Protein AF-A0AAU4AN64-F1 (afdb_monomer_lite)

Sequence (98 aa):
MFDSFPPPARSRHEEVPTDWPFLLARADPPVDGDLCSTRRRDVVVATRDGGWEEAVVWAWTWNDNGRPVRWRCQVELGGHISWYAHDSRLIRPQDAGR

Secondary structure (DSSP, 8-state):
-----PPPP-S--PPPPTTSSB-PPB-PPPPTT-EEE---EEEEEEBTTS-EEEEEEEEEEE-TTSS-SS-EEEEEETTEEEEEE--TTTEEEPP---

Structure (mmCIF, N/CA/C/O backbone):
data_AF-A0AAU4AN64-F1
#
_entry.id   AF-A0AAU4AN64-F1
#
loop_
_atom_site.group_PDB
_atom_site.id
_atom_site.type_symbol
_atom_site.label_atom_id
_atom_site.label_alt_id
_atom_site.label_comp_id
_atom_site.label_asym_id
_atom_site.label_entity_id
_atom_site.label_seq_id
_atom_site.pdbx_PDB_ins_code
_atom_site.Cartn_x
_atom_site.Cartn_y
_atom_site.Cartn_z
_atom_site.occupancy
_atom_site.B_iso_or_equiv
_atom_site.auth_seq_id
_atom_site.auth_comp_id
_atom_site.auth_asym_id
_atom_site.auth_atom_id
_atom_site.pdbx_PDB_model_num
ATOM 1 N N . MET A 1 1 ? -2.548 0.869 -21.961 1.00 47.78 1 MET A N 1
ATOM 2 C CA . MET A 1 1 ? -1.075 0.852 -21.929 1.00 47.78 1 MET A CA 1
ATOM 3 C C . MET A 1 1 ? -0.693 0.802 -20.462 1.00 47.78 1 MET A C 1
ATOM 5 O O . MET A 1 1 ? -1.173 1.650 -19.720 1.00 47.78 1 MET A O 1
ATOM 9 N N . PHE A 1 2 ? -0.031 -0.267 -20.017 1.00 50.56 2 PHE A N 1
ATOM 10 C CA . PHE A 1 2 ? 0.473 -0.357 -18.647 1.00 50.56 2 PHE A CA 1
ATOM 11 C C . PHE A 1 2 ? 1.793 0.404 -18.633 1.00 50.56 2 PHE A C 1
ATOM 13 O O . PHE A 1 2 ? 2.732 -0.000 -19.311 1.00 50.56 2 PHE A O 1
ATOM 20 N N . ASP A 1 3 ? 1.802 1.557 -17.973 1.00 47.12 3 ASP A N 1
ATOM 21 C CA . ASP A 1 3 ? 2.998 2.375 -17.839 1.00 47.12 3 ASP A CA 1
ATOM 22 C C . ASP A 1 3 ? 4.017 1.633 -16.973 1.00 47.12 3 ASP A C 1
ATOM 24 O O . ASP A 1 3 ?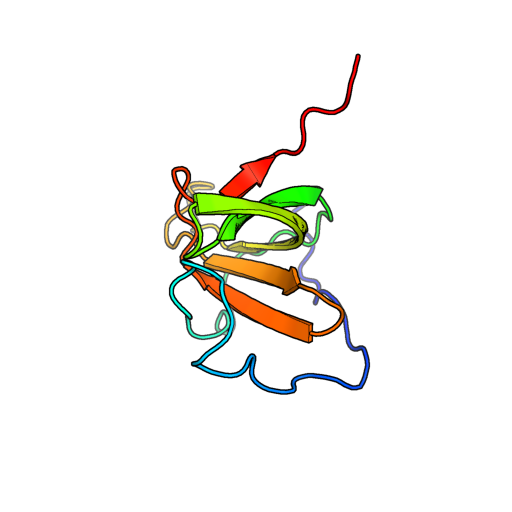 3.783 1.379 -15.793 1.00 47.12 3 ASP A O 1
ATOM 28 N N . SER A 1 4 ? 5.157 1.295 -17.564 1.00 55.75 4 SER A N 1
ATOM 29 C CA . SER A 1 4 ? 6.353 0.835 -16.868 1.00 55.75 4 SER A CA 1
ATOM 30 C C . SER A 1 4 ? 7.032 2.049 -16.231 1.00 55.75 4 SER A C 1
ATOM 32 O O . SER A 1 4 ? 7.946 2.622 -16.818 1.00 55.75 4 SER A O 1
ATOM 34 N N . PHE A 1 5 ? 6.549 2.499 -15.065 1.00 48.38 5 PHE A N 1
ATOM 35 C CA . PHE A 1 5 ? 7.128 3.662 -14.381 1.00 48.38 5 PHE A CA 1
ATOM 36 C C . PHE A 1 5 ? 7.213 3.542 -12.851 1.00 48.38 5 PHE A C 1
ATOM 38 O O . PHE A 1 5 ? 6.387 2.876 -12.226 1.00 48.38 5 PHE A O 1
ATOM 45 N N . PRO A 1 6 ? 8.201 4.228 -12.239 1.00 55.94 6 PRO A N 1
ATOM 46 C CA . PRO A 1 6 ? 8.4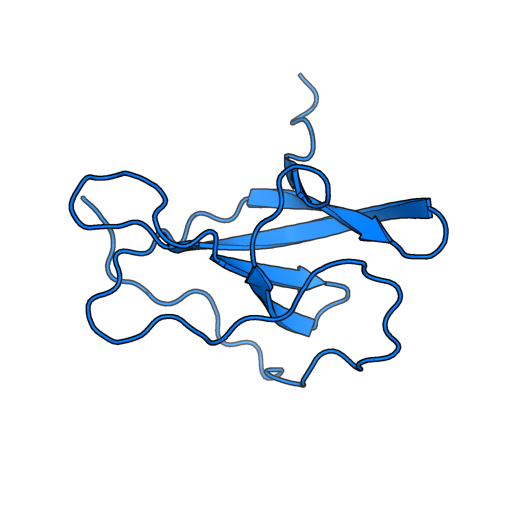57 4.222 -10.810 1.00 55.94 6 PRO A CA 1
ATOM 47 C C . PRO A 1 6 ? 7.674 5.349 -10.109 1.00 55.94 6 PRO A C 1
ATOM 49 O O . PRO A 1 6 ? 7.826 6.520 -10.466 1.00 55.94 6 PRO A O 1
ATOM 52 N N . PRO A 1 7 ? 6.853 5.055 -9.092 1.00 43.97 7 PRO A N 1
ATOM 53 C CA . PRO A 1 7 ? 6.376 6.068 -8.162 1.00 43.97 7 PRO A CA 1
ATOM 54 C C . PRO A 1 7 ? 7.417 6.341 -7.055 1.00 43.97 7 PRO A C 1
ATOM 56 O O . PRO A 1 7 ? 8.274 5.508 -6.770 1.00 43.97 7 PRO A O 1
ATOM 59 N N . PRO A 1 8 ? 7.322 7.507 -6.406 1.00 48.06 8 PRO A N 1
ATOM 60 C CA . PRO A 1 8 ? 8.285 8.618 -6.403 1.00 48.06 8 PRO A CA 1
ATOM 61 C C . PRO A 1 8 ? 9.650 8.369 -5.719 1.00 48.06 8 PRO A C 1
ATOM 63 O O . PRO A 1 8 ? 9.795 7.473 -4.897 1.00 48.06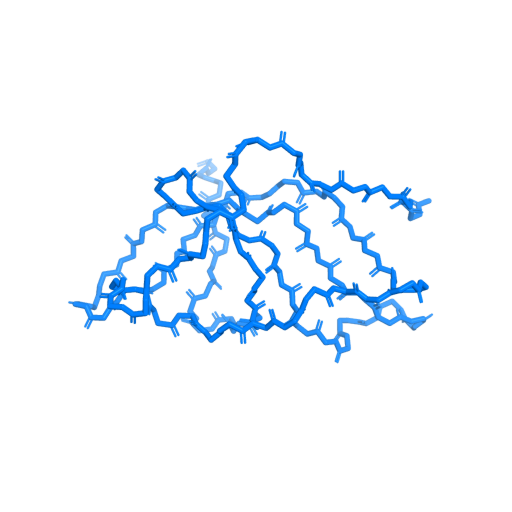 8 PRO A O 1
ATOM 66 N N . ALA A 1 9 ? 10.616 9.277 -5.955 1.00 51.78 9 ALA A N 1
ATOM 67 C CA . ALA A 1 9 ? 11.748 9.550 -5.054 1.00 51.78 9 ALA A CA 1
ATOM 68 C C . ALA A 1 9 ? 11.493 10.847 -4.257 1.00 51.78 9 ALA A C 1
ATOM 70 O O . ALA A 1 9 ? 11.213 11.891 -4.848 1.00 51.78 9 ALA A O 1
ATOM 71 N N . ARG A 1 10 ? 11.593 10.794 -2.919 1.00 48.09 10 ARG A N 1
ATOM 72 C CA . ARG A 1 10 ? 11.371 11.942 -2.009 1.00 48.09 10 ARG A CA 1
ATOM 73 C C . ARG A 1 10 ? 12.291 11.908 -0.776 1.00 48.09 10 ARG A C 1
ATOM 75 O O . ARG A 1 10 ? 11.785 11.888 0.332 1.00 48.09 10 ARG A O 1
ATOM 82 N N . SER A 1 11 ? 13.616 11.790 -0.944 1.00 41.41 11 SER A N 1
ATOM 83 C CA . SER A 1 11 ? 14.660 11.770 0.124 1.00 41.41 11 SER A CA 1
ATOM 84 C C . SER A 1 11 ? 14.413 10.927 1.401 1.00 41.41 11 SER A C 1
ATOM 86 O O . SER A 1 11 ? 15.223 10.970 2.317 1.00 41.41 11 SER A O 1
ATOM 88 N N . ARG A 1 12 ? 13.348 10.127 1.476 1.00 53.72 12 ARG A N 1
ATOM 89 C CA . ARG A 1 12 ? 12.967 9.283 2.606 1.00 53.72 12 ARG A CA 1
ATOM 90 C C . ARG A 1 12 ? 12.426 7.963 2.079 1.00 53.72 12 ARG A C 1
ATOM 92 O O . ARG A 1 12 ? 11.227 7.772 1.910 1.00 53.72 12 ARG A O 1
ATOM 99 N N . HIS A 1 13 ? 13.361 7.046 1.871 1.00 53.50 13 HIS A N 1
ATOM 100 C CA . HIS A 1 13 ? 13.125 5.613 2.049 1.00 53.50 13 HIS A CA 1
ATOM 101 C C . HIS A 1 13 ? 13.409 5.219 3.506 1.00 53.50 13 HIS A C 1
ATOM 103 O O . HIS A 1 13 ? 13.873 4.113 3.767 1.00 53.50 13 HIS A O 1
ATOM 109 N N . GLU A 1 14 ? 13.229 6.146 4.456 1.00 58.66 14 GLU A N 1
ATOM 110 C CA . GLU A 1 14 ? 13.357 5.806 5.867 1.00 58.66 14 GLU A CA 1
ATOM 111 C C . GLU A 1 14 ? 12.341 4.711 6.164 1.00 58.66 14 GLU A C 1
ATOM 113 O O . GLU A 1 14 ? 11.155 4.848 5.845 1.00 58.66 14 GLU A O 1
ATOM 118 N N . GLU A 1 15 ? 12.828 3.607 6.722 1.00 58.69 15 GLU A N 1
ATOM 119 C CA . GLU A 1 15 ? 11.949 2.554 7.181 1.00 58.69 15 GLU A CA 1
ATOM 120 C C . GLU A 1 15 ? 10.925 3.156 8.129 1.00 58.69 15 GLU A C 1
ATOM 122 O O . GLU A 1 15 ? 11.260 3.895 9.055 1.00 58.69 15 GLU A O 1
ATOM 127 N N . VAL A 1 16 ? 9.665 2.826 7.885 1.00 66.19 16 VAL A N 1
ATOM 128 C CA . VAL A 1 16 ? 8.622 3.076 8.860 1.00 66.19 16 VAL A CA 1
ATOM 129 C C . VAL A 1 16 ? 9.014 2.367 10.161 1.00 66.19 16 VAL A C 1
ATOM 131 O O . VAL A 1 16 ? 9.233 1.149 10.121 1.00 66.19 16 VAL A O 1
ATOM 134 N N . PRO A 1 17 ? 9.109 3.091 11.292 1.00 69.69 17 PRO A N 1
ATOM 135 C CA . PRO A 1 17 ? 9.414 2.488 12.580 1.00 69.69 17 PRO A CA 1
ATOM 136 C C . PRO A 1 17 ? 8.451 1.337 12.895 1.00 69.69 17 PRO A C 1
ATOM 138 O O . PRO A 1 17 ? 7.250 1.420 12.642 1.00 69.69 17 PRO A O 1
ATOM 141 N N . THR A 1 18 ? 8.953 0.229 13.440 1.00 70.69 18 THR A N 1
ATOM 142 C CA . THR A 1 18 ? 8.132 -0.964 13.740 1.00 70.69 18 THR A CA 1
ATOM 143 C C . THR A 1 18 ? 7.055 -0.715 14.804 1.00 70.69 18 THR A C 1
ATOM 145 O O . THR A 1 18 ? 6.072 -1.459 14.913 1.00 70.69 18 THR A O 1
ATOM 148 N N . ASP A 1 19 ? 7.246 0.327 15.605 1.00 78.06 19 ASP A N 1
ATOM 149 C CA . ASP A 1 19 ? 6.339 0.807 16.641 1.00 78.06 19 ASP A CA 1
ATOM 150 C C . ASP A 1 19 ? 5.279 1.784 16.116 1.00 78.06 19 ASP A C 1
ATOM 152 O O . ASP A 1 19 ? 4.393 2.161 16.884 1.00 78.06 19 ASP A O 1
ATOM 156 N N . TRP A 1 20 ? 5.292 2.134 14.822 1.00 83.00 20 TRP A N 1
ATOM 157 C CA . TRP A 1 20 ? 4.229 2.955 14.253 1.00 83.00 20 TRP A CA 1
ATOM 158 C C . TRP A 1 20 ? 2.847 2.337 14.456 1.00 83.00 20 TRP A C 1
ATOM 160 O O . TRP A 1 20 ? 2.684 1.110 14.446 1.00 83.00 20 TRP A O 1
ATOM 170 N N . PRO A 1 21 ? 1.821 3.186 14.619 1.00 85.06 21 PRO A N 1
ATOM 171 C CA . PRO A 1 21 ? 0.509 2.742 15.044 1.00 85.06 21 PRO A CA 1
ATOM 172 C C . PRO A 1 21 ? -0.262 2.031 13.932 1.00 85.06 21 PRO A C 1
ATOM 174 O O . PRO A 1 21 ? -1.420 1.734 14.138 1.00 85.06 21 PRO A O 1
ATOM 177 N N . PHE A 1 22 ? 0.299 1.732 12.762 1.00 86.94 22 PHE A N 1
ATOM 178 C CA . PHE A 1 22 ? -0.458 1.127 11.662 1.00 86.94 22 PHE A CA 1
ATOM 179 C C . PHE A 1 22 ? -0.519 -0.402 11.756 1.00 86.94 22 PHE A C 1
ATOM 181 O O . PHE A 1 22 ? 0.417 -1.062 12.213 1.00 86.94 22 PHE A O 1
ATOM 188 N N . LEU A 1 23 ? -1.628 -0.980 11.286 1.00 89.12 23 LEU A N 1
ATOM 189 C CA . LEU A 1 23 ? -1.844 -2.434 11.251 1.00 89.12 23 LEU A CA 1
ATOM 190 C C . LEU A 1 23 ? -1.322 -3.110 9.969 1.00 89.12 23 LEU A C 1
ATOM 192 O O . LEU A 1 23 ? -1.464 -4.320 9.809 1.00 89.12 23 LEU A O 1
ATOM 196 N N . LEU A 1 24 ? -0.727 -2.351 9.046 1.00 85.69 24 LEU A N 1
A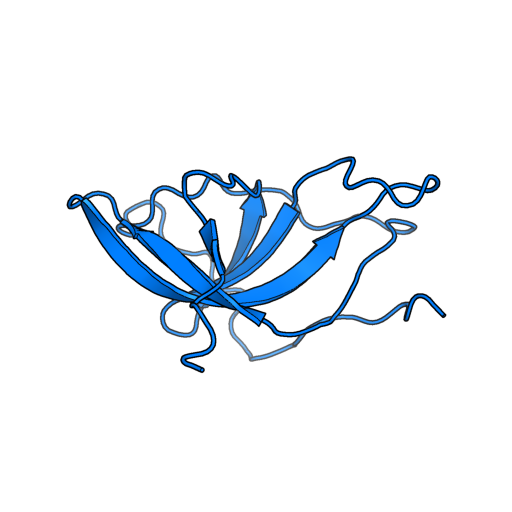TOM 197 C CA . LEU A 1 24 ? -0.272 -2.862 7.753 1.00 85.69 24 LEU A CA 1
ATOM 198 C C . LEU A 1 24 ? 0.952 -3.778 7.886 1.00 85.69 24 LEU A C 1
ATOM 200 O O . LEU A 1 24 ? 1.949 -3.428 8.518 1.00 85.69 24 LEU A O 1
ATOM 204 N N . ALA A 1 25 ? 0.910 -4.928 7.211 1.00 84.88 25 ALA A N 1
ATOM 205 C CA . ALA A 1 25 ? 2.055 -5.825 7.109 1.00 84.88 25 ALA A CA 1
ATOM 206 C C . ALA A 1 25 ? 3.034 -5.324 6.037 1.00 84.88 25 ALA A C 1
ATOM 208 O O . ALA A 1 25 ? 2.636 -5.100 4.890 1.00 84.88 25 ALA A O 1
ATOM 209 N N . ARG A 1 26 ? 4.315 -5.159 6.392 1.00 82.88 26 ARG A N 1
ATOM 210 C CA . ARG A 1 26 ? 5.368 -4.787 5.431 1.00 82.88 26 ARG A CA 1
ATOM 211 C C . ARG A 1 26 ? 5.553 -5.881 4.377 1.00 82.88 26 ARG A C 1
ATOM 213 O O . ARG A 1 26 ? 5.346 -7.063 4.647 1.00 82.88 26 ARG A O 1
ATOM 220 N N . ALA A 1 27 ? 5.955 -5.470 3.181 1.00 80.56 27 ALA A N 1
ATOM 221 C CA . ALA A 1 27 ? 6.266 -6.359 2.072 1.00 80.56 27 ALA A CA 1
ATOM 222 C C . ALA A 1 27 ? 7.537 -5.903 1.351 1.00 80.56 27 ALA A C 1
ATOM 224 O O . ALA A 1 27 ? 7.896 -4.726 1.389 1.00 80.56 27 ALA A O 1
ATOM 225 N N . ASP A 1 28 ? 8.182 -6.836 0.656 1.00 77.62 28 ASP A N 1
ATOM 226 C CA . ASP A 1 28 ? 9.291 -6.513 -0.238 1.00 77.62 28 ASP A CA 1
ATOM 227 C C . ASP A 1 28 ? 8.806 -5.693 -1.447 1.00 77.62 28 ASP A C 1
ATOM 229 O O . ASP A 1 28 ? 7.670 -5.898 -1.911 1.00 77.62 28 ASP A O 1
ATOM 233 N N . PRO A 1 29 ? 9.655 -4.799 -1.992 1.00 75.06 29 PRO A N 1
ATOM 234 C CA . PRO A 1 29 ? 9.363 -4.106 -3.241 1.00 75.06 29 PRO A CA 1
ATOM 235 C C . PRO A 1 29 ? 9.122 -5.098 -4.400 1.00 75.06 29 PRO A C 1
ATOM 237 O O . PRO A 1 29 ? 9.547 -6.257 -4.328 1.00 75.06 29 PRO A O 1
ATOM 240 N N . PRO A 1 30 ? 8.423 -4.673 -5.469 1.00 70.44 30 PRO A N 1
ATOM 241 C CA . PRO A 1 30 ? 8.326 -5.450 -6.701 1.00 70.44 30 PRO A CA 1
ATOM 242 C C . PRO A 1 30 ? 9.704 -5.704 -7.312 1.00 70.44 30 PRO A C 1
ATOM 244 O O . PRO A 1 30 ? 10.633 -4.915 -7.123 1.00 70.44 30 PRO A O 1
ATOM 247 N N . VAL A 1 31 ? 9.813 -6.801 -8.055 1.00 72.19 31 VAL A N 1
ATOM 248 C CA . VAL A 1 31 ? 11.024 -7.187 -8.791 1.00 72.19 31 VAL A CA 1
ATOM 249 C C . VAL A 1 31 ? 10.878 -6.878 -10.281 1.00 72.19 31 VAL A C 1
ATOM 251 O O . VAL A 1 31 ? 9.779 -6.611 -10.771 1.00 72.19 31 VAL A O 1
ATOM 254 N N . ASP A 1 32 ? 11.993 -6.914 -11.011 1.00 64.62 32 ASP A N 1
ATOM 255 C CA . ASP A 1 32 ? 12.007 -6.657 -12.451 1.00 64.62 32 ASP A CA 1
ATOM 256 C C . ASP A 1 32 ? 11.021 -7.568 -13.195 1.00 64.62 32 ASP A C 1
ATOM 258 O O . ASP A 1 32 ? 11.053 -8.793 -13.071 1.00 64.62 32 ASP A O 1
ATOM 262 N N . GLY A 1 33 ? 10.143 -6.944 -13.985 1.00 62.78 33 GLY A N 1
ATOM 263 C CA . GLY A 1 33 ? 9.090 -7.624 -14.741 1.00 62.78 33 GLY A CA 1
ATOM 264 C C . GLY A 1 33 ? 7.710 -7.620 -14.078 1.00 62.78 33 GLY A C 1
ATOM 265 O O . GLY A 1 33 ? 6.737 -7.937 -14.759 1.00 62.78 33 GLY A O 1
ATOM 266 N N . ASP A 1 34 ? 7.582 -7.208 -12.811 1.00 69.12 34 ASP A N 1
ATOM 267 C CA . ASP A 1 34 ? 6.270 -7.051 -12.175 1.00 69.12 34 ASP A CA 1
ATOM 268 C C . ASP A 1 34 ? 5.459 -5.936 -12.864 1.00 69.12 34 ASP A C 1
ATOM 270 O O . ASP A 1 34 ? 5.897 -4.787 -12.973 1.00 69.12 34 ASP A O 1
ATOM 274 N N . LEU A 1 35 ? 4.231 -6.252 -13.293 1.00 62.59 35 LEU A N 1
ATOM 275 C CA . LEU A 1 35 ? 3.309 -5.247 -13.820 1.00 62.59 35 LEU A CA 1
ATOM 276 C C . LEU A 1 35 ? 2.854 -4.337 -12.682 1.00 62.59 35 LEU A C 1
ATOM 278 O O . LEU A 1 35 ? 2.185 -4.792 -11.754 1.00 62.59 35 LEU A O 1
ATOM 282 N N . CYS A 1 36 ? 3.154 -3.043 -12.762 1.00 65.25 36 CYS A N 1
ATOM 283 C CA . CYS A 1 36 ? 2.733 -2.072 -11.762 1.00 65.25 36 CYS A CA 1
ATOM 284 C C . CYS A 1 36 ? 1.843 -0.965 -12.349 1.00 65.25 36 CYS A C 1
ATOM 286 O O . CYS A 1 36 ? 1.896 -0.637 -13.530 1.00 65.25 36 CYS A O 1
ATOM 288 N N . SER A 1 37 ? 0.966 -0.404 -11.519 1.00 66.44 37 SER A N 1
ATOM 289 C CA . SER A 1 37 ? 0.289 0.866 -11.796 1.00 66.44 37 SER A CA 1
ATOM 290 C C . SER A 1 37 ? 0.928 1.954 -10.951 1.00 66.44 37 SER A C 1
ATOM 292 O O . SER A 1 37 ? 1.244 1.677 -9.805 1.00 66.44 37 SER A O 1
ATOM 294 N N . THR A 1 38 ? 1.042 3.175 -11.471 1.00 63.19 38 THR A N 1
ATOM 295 C CA . THR A 1 38 ? 1.523 4.375 -10.755 1.00 63.19 38 THR A CA 1
ATOM 296 C C . THR A 1 38 ? 0.393 5.332 -10.360 1.00 63.19 38 THR A C 1
ATOM 298 O O . THR A 1 38 ? 0.617 6.500 -10.036 1.00 63.19 38 THR A O 1
ATOM 301 N N . ARG A 1 39 ? -0.865 4.880 -10.451 1.00 70.81 39 ARG A N 1
ATOM 302 C CA . ARG A 1 39 ? -2.017 5.744 -10.182 1.00 70.81 39 ARG A CA 1
ATOM 303 C C . ARG A 1 39 ? -2.103 6.052 -8.693 1.00 70.81 39 ARG A C 1
ATOM 305 O O . ARG A 1 39 ? -2.513 5.193 -7.913 1.00 70.81 39 ARG A O 1
ATOM 312 N N . ARG A 1 40 ? -1.801 7.307 -8.353 1.00 79.06 40 ARG A N 1
ATOM 313 C CA . ARG A 1 40 ? -2.060 7.886 -7.036 1.00 79.06 40 ARG A CA 1
ATOM 314 C C . ARG A 1 40 ? -3.533 7.707 -6.664 1.00 79.06 40 ARG A C 1
ATOM 316 O O . ARG A 1 40 ? -4.416 8.052 -7.453 1.00 79.06 40 ARG A O 1
ATOM 323 N N . ARG A 1 41 ? -3.792 7.189 -5.466 1.00 80.25 41 ARG A N 1
ATOM 324 C CA . ARG A 1 41 ? -5.121 7.134 -4.854 1.00 80.25 41 ARG A CA 1
ATOM 325 C C . ARG A 1 41 ? -5.022 7.501 -3.389 1.00 80.25 41 ARG A C 1
ATOM 327 O O . ARG A 1 41 ? -4.206 6.916 -2.679 1.00 80.25 41 ARG A O 1
ATOM 334 N N . ASP A 1 42 ? -5.869 8.421 -2.960 1.00 86.75 42 ASP A N 1
ATOM 335 C CA . ASP A 1 42 ? -6.020 8.715 -1.544 1.00 86.75 42 ASP A CA 1
ATOM 336 C C . ASP A 1 42 ? -6.837 7.578 -0.898 1.00 86.75 42 ASP A C 1
ATOM 338 O O . ASP A 1 42 ? -7.824 7.071 -1.451 1.00 86.75 42 ASP A O 1
ATOM 342 N N . VAL A 1 43 ? -6.337 7.084 0.227 1.00 86.81 43 VAL A N 1
ATOM 343 C CA . VAL A 1 43 ? -6.880 5.949 0.971 1.00 86.81 43 VAL A CA 1
ATOM 344 C C . VAL A 1 43 ? -6.876 6.283 2.454 1.00 86.81 43 VAL A C 1
ATOM 346 O O . VAL A 1 43 ? -6.179 7.188 2.900 1.00 86.81 43 VAL A O 1
ATOM 349 N N . VAL A 1 44 ? -7.608 5.499 3.229 1.00 90.56 44 VAL A N 1
ATOM 350 C CA . VAL A 1 44 ? -7.455 5.458 4.678 1.00 90.56 44 VAL A CA 1
ATOM 351 C C . VAL A 1 44 ? -6.869 4.118 5.102 1.00 90.56 44 VAL A C 1
ATOM 353 O O . VAL A 1 44 ? -7.195 3.073 4.522 1.00 90.56 44 VAL A O 1
ATOM 356 N N . VAL A 1 45 ? -6.001 4.150 6.113 1.00 90.31 45 VAL A N 1
ATOM 357 C CA . VAL A 1 45 ? -5.357 2.963 6.686 1.00 90.31 45 VAL A CA 1
ATOM 358 C C . VAL A 1 45 ? -5.733 2.785 8.151 1.00 90.31 45 VAL A C 1
ATOM 360 O O . VAL A 1 45 ? -5.849 3.757 8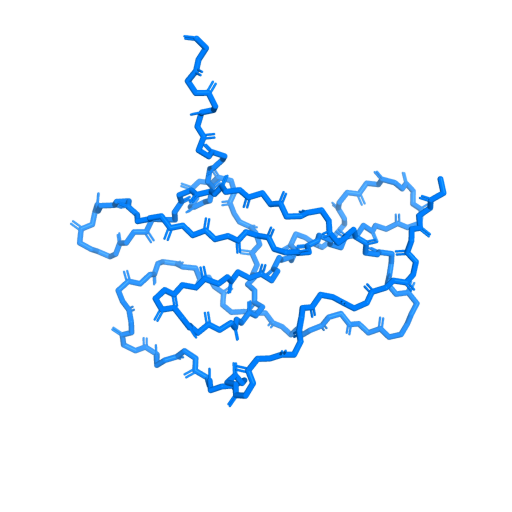.891 1.00 90.31 45 VAL A O 1
ATOM 363 N N . ALA A 1 46 ? -5.923 1.538 8.574 1.00 91.75 46 ALA A N 1
ATOM 364 C CA . ALA A 1 46 ? -6.295 1.222 9.948 1.00 91.75 46 ALA A CA 1
ATOM 365 C C . ALA A 1 46 ? -5.106 1.340 10.919 1.00 91.75 46 ALA A C 1
ATOM 367 O O . ALA A 1 46 ? -3.994 0.868 10.635 1.00 91.75 46 ALA A O 1
ATOM 368 N N . THR A 1 47 ? -5.371 1.896 12.099 1.00 90.94 47 THR A N 1
ATOM 369 C CA . THR A 1 47 ? -4.404 2.061 13.190 1.00 90.94 47 THR A CA 1
ATOM 370 C C . THR A 1 47 ? -4.677 1.104 14.366 1.00 90.94 47 THR A C 1
ATOM 372 O O . THR A 1 47 ? -5.763 0.545 14.519 1.00 90.94 47 THR A O 1
ATOM 375 N N . ARG A 1 48 ? -3.664 0.863 15.207 1.00 88.81 48 ARG A N 1
ATOM 376 C CA . ARG A 1 48 ? -3.641 -0.062 16.355 1.00 88.81 48 ARG A CA 1
ATOM 377 C C . ARG A 1 48 ? -4.538 0.406 17.495 1.00 88.81 48 ARG A C 1
ATOM 379 O O . ARG A 1 48 ? -5.011 -0.423 18.262 1.00 88.81 48 ARG A O 1
ATOM 386 N N . ASP A 1 49 ? -4.768 1.708 17.599 1.00 89.75 49 ASP A N 1
ATOM 387 C CA . ASP A 1 49 ? -5.715 2.329 18.528 1.00 89.75 49 ASP A CA 1
ATOM 388 C C . ASP A 1 49 ? -7.175 2.257 18.034 1.00 89.75 49 ASP A C 1
ATOM 390 O O . ASP A 1 49 ? -8.081 2.715 18.727 1.00 89.75 49 ASP A O 1
ATOM 394 N N . GLY A 1 50 ? -7.425 1.627 16.878 1.00 87.69 50 GLY A N 1
ATOM 395 C CA . GLY A 1 50 ? -8.765 1.389 16.334 1.00 87.69 50 GLY A CA 1
ATOM 396 C C . GLY A 1 50 ? -9.282 2.489 15.402 1.00 87.69 50 GLY A C 1
ATOM 397 O O . GLY A 1 50 ? -10.451 2.446 15.013 1.00 87.69 50 GLY A O 1
ATOM 398 N N . GLY A 1 51 ? -8.435 3.456 15.046 1.00 91.00 51 GLY A N 1
ATOM 399 C CA . GLY A 1 51 ? -8.742 4.560 14.141 1.00 91.00 51 GLY A CA 1
ATOM 400 C C . GLY A 1 51 ? -8.444 4.290 12.662 1.00 91.00 51 GLY A C 1
ATOM 401 O O . GLY A 1 51 ? -8.124 3.174 12.235 1.00 91.00 51 GLY A O 1
ATOM 402 N N . TRP A 1 52 ? -8.584 5.360 11.880 1.00 91.69 52 TRP A N 1
ATOM 403 C CA . TRP A 1 52 ? -8.283 5.422 10.453 1.00 91.69 52 TRP A CA 1
ATOM 404 C C . TRP A 1 52 ? -7.529 6.712 10.158 1.00 91.69 52 TRP A C 1
ATOM 406 O O . TRP A 1 52 ? -7.949 7.774 10.606 1.00 91.69 52 TRP A O 1
ATOM 416 N N . GLU A 1 53 ? -6.463 6.616 9.374 1.00 90.19 53 GLU A N 1
ATOM 417 C CA . GLU A 1 53 ? -5.606 7.751 9.022 1.00 90.19 53 GLU A CA 1
ATOM 418 C C . GLU A 1 53 ? -5.483 7.894 7.510 1.00 90.19 53 GLU A C 1
ATOM 420 O O . GLU A 1 53 ? -5.449 6.894 6.785 1.00 90.19 53 GLU A O 1
ATOM 425 N N . GLU A 1 54 ? -5.405 9.138 7.040 1.00 90.25 54 GLU A N 1
ATOM 426 C CA . GLU A 1 54 ? -5.240 9.445 5.621 1.00 90.25 54 GLU A CA 1
ATOM 427 C C . GLU A 1 54 ? -3.860 9.015 5.116 1.00 90.25 54 GLU A C 1
ATOM 429 O O . GLU A 1 54 ? -2.824 9.208 5.759 1.00 90.25 54 GLU A O 1
ATOM 434 N N . ALA A 1 55 ? -3.853 8.426 3.927 1.00 87.56 55 ALA A N 1
ATOM 435 C CA . ALA A 1 55 ? -2.663 7.915 3.282 1.00 87.56 55 ALA A CA 1
ATOM 436 C C . ALA A 1 55 ? -2.804 7.966 1.762 1.00 87.56 55 ALA A C 1
ATOM 438 O O . ALA A 1 55 ? -3.885 8.173 1.209 1.00 87.56 55 ALA A O 1
ATOM 439 N N . VAL A 1 56 ? -1.698 7.725 1.065 1.00 85.00 56 VAL A N 1
ATOM 440 C CA . VAL A 1 56 ? -1.686 7.724 -0.399 1.00 85.00 56 VAL A CA 1
ATOM 441 C C . VAL A 1 56 ? -1.082 6.431 -0.909 1.00 85.00 56 VAL A C 1
ATOM 443 O O . VAL A 1 56 ? 0.069 6.127 -0.607 1.00 85.00 56 VAL A O 1
ATOM 446 N N . VAL A 1 57 ? -1.828 5.693 -1.732 1.00 83.19 57 VAL A N 1
ATOM 447 C CA . VAL A 1 57 ? -1.274 4.590 -2.521 1.00 83.19 57 VAL A CA 1
ATOM 448 C C . VAL A 1 57 ? -0.728 5.143 -3.827 1.00 83.19 57 VAL A C 1
ATOM 450 O O . VAL A 1 57 ? -1.467 5.734 -4.613 1.00 83.19 57 VAL A O 1
ATOM 453 N N . TRP A 1 58 ? 0.555 4.910 -4.079 1.00 73.62 58 TRP A N 1
ATOM 454 C CA . TRP A 1 58 ? 1.233 5.337 -5.301 1.00 73.62 58 TRP A CA 1
ATOM 455 C C . TRP A 1 58 ? 1.401 4.218 -6.325 1.00 73.62 58 TRP A C 1
ATOM 457 O O . TRP A 1 58 ? 1.497 4.507 -7.517 1.00 73.62 58 TRP A O 1
ATOM 467 N N . ALA A 1 59 ? 1.408 2.956 -5.881 1.00 71.06 59 ALA A N 1
ATOM 468 C CA . ALA A 1 59 ? 1.513 1.820 -6.785 1.00 71.06 59 ALA A CA 1
ATOM 469 C C . ALA A 1 59 ? 0.729 0.571 -6.393 1.00 71.06 59 ALA A C 1
ATOM 471 O O . ALA A 1 59 ? 0.513 0.308 -5.213 1.00 71.06 59 ALA A O 1
ATOM 472 N N . TRP A 1 60 ? 0.384 -0.218 -7.419 1.00 72.88 60 TRP A N 1
ATOM 473 C CA . TRP A 1 60 ? -0.250 -1.541 -7.337 1.00 72.88 60 TRP A CA 1
ATOM 474 C C . TRP A 1 60 ? 0.479 -2.548 -8.218 1.00 72.88 60 TRP A C 1
ATOM 476 O O . TRP A 1 60 ? 0.681 -2.234 -9.387 1.00 72.88 60 TRP A O 1
ATOM 486 N N . THR A 1 61 ? 0.789 -3.748 -7.723 1.00 68.50 61 THR A N 1
ATOM 487 C CA . THR A 1 61 ? 1.325 -4.853 -8.543 1.00 68.50 61 THR A CA 1
ATOM 488 C C . THR A 1 61 ? 0.230 -5.812 -9.036 1.00 68.50 61 THR A C 1
ATOM 490 O O . THR A 1 61 ? -0.657 -6.211 -8.277 1.00 68.50 61 THR A O 1
ATOM 493 N N . TRP A 1 62 ? 0.314 -6.223 -10.302 1.00 62.91 62 TRP A N 1
ATOM 494 C CA . TRP A 1 62 ? -0.608 -7.114 -11.022 1.00 62.91 62 TRP A CA 1
ATOM 495 C C . TRP A 1 62 ? 0.165 -8.329 -11.565 1.00 62.91 62 TRP A C 1
ATOM 497 O O . TRP A 1 62 ? 1.365 -8.225 -11.793 1.00 62.91 62 TRP A O 1
ATOM 507 N N . ASN A 1 63 ? -0.485 -9.477 -11.798 1.00 60.41 63 ASN A N 1
ATOM 508 C CA . ASN A 1 63 ? 0.116 -10.505 -12.663 1.00 60.41 63 ASN A CA 1
ATOM 509 C C . ASN A 1 63 ? -0.173 -10.252 -14.143 1.00 60.41 63 ASN A C 1
ATOM 511 O O . ASN A 1 63 ? -1.065 -9.488 -14.512 1.00 60.41 63 ASN A O 1
ATOM 515 N N . ASP A 1 64 ? 0.482 -11.073 -14.958 1.00 57.28 64 ASP A N 1
ATOM 516 C CA . ASP A 1 64 ? 0.326 -11.234 -16.403 1.00 57.28 64 ASP A CA 1
ATOM 517 C C . ASP A 1 64 ? -1.116 -11.498 -16.880 1.00 57.28 64 ASP A C 1
ATOM 519 O O . ASP A 1 64 ? -1.424 -11.284 -18.048 1.00 57.28 64 ASP A O 1
ATOM 523 N N . ASN A 1 65 ? -2.033 -11.914 -15.996 1.00 60.88 65 ASN A N 1
ATOM 524 C CA . ASN A 1 65 ? -3.451 -12.123 -16.324 1.00 60.88 65 ASN A CA 1
ATOM 525 C C . ASN A 1 65 ? -4.338 -10.909 -15.986 1.00 60.88 65 ASN A C 1
ATOM 527 O O . ASN A 1 65 ? -5.565 -11.038 -15.955 1.00 60.88 65 ASN A O 1
ATOM 531 N N . GLY A 1 66 ? -3.751 -9.753 -15.653 1.00 56.62 66 GLY A N 1
ATOM 532 C CA . GLY A 1 66 ? -4.488 -8.553 -15.239 1.00 56.62 66 GLY A CA 1
ATOM 533 C C . GLY A 1 66 ? -5.229 -8.718 -13.907 1.00 56.62 66 GLY A C 1
ATOM 534 O O . GLY A 1 66 ? -6.115 -7.928 -13.581 1.00 56.62 66 GLY A O 1
ATOM 535 N N . ARG A 1 67 ? -4.889 -9.756 -13.135 1.00 53.28 67 ARG A N 1
ATOM 536 C CA . ARG A 1 67 ? -5.413 -10.009 -11.794 1.00 53.28 67 ARG A CA 1
ATOM 537 C C . ARG A 1 67 ? -4.393 -9.523 -10.757 1.00 53.28 67 ARG A C 1
ATOM 539 O O . ARG A 1 67 ? -3.190 -9.700 -10.941 1.00 53.28 67 ARG A O 1
ATOM 546 N N . PRO A 1 68 ? -4.826 -8.944 -9.633 1.00 54.59 68 PRO A N 1
ATOM 547 C CA . PRO A 1 68 ? -3.912 -8.641 -8.540 1.00 54.59 68 PRO A CA 1
ATOM 548 C C . PRO A 1 68 ? -3.428 -9.968 -7.951 1.00 54.59 68 PRO A C 1
ATOM 550 O O . PRO A 1 68 ? -4.183 -10.652 -7.263 1.00 54.59 68 PRO A O 1
ATOM 553 N N . VAL A 1 69 ? -2.204 -10.391 -8.262 1.00 49.53 69 VAL A N 1
ATOM 554 C CA . VAL A 1 69 ? -1.700 -11.701 -7.800 1.00 49.53 69 VAL A CA 1
ATOM 555 C C . VAL A 1 69 ? -0.830 -11.611 -6.581 1.00 49.53 69 VAL A C 1
ATOM 557 O O . VAL A 1 69 ? -0.748 -12.573 -5.823 1.00 49.53 69 VAL A O 1
ATOM 560 N N . ARG A 1 70 ? -0.257 -10.443 -6.321 1.00 53.62 70 ARG A N 1
ATOM 561 C CA . ARG A 1 70 ? 0.350 -10.150 -5.034 1.00 53.62 70 ARG A CA 1
ATOM 562 C C . ARG A 1 70 ? -0.085 -8.755 -4.667 1.00 53.62 70 ARG A C 1
ATOM 564 O O . ARG A 1 70 ? 0.379 -7.783 -5.240 1.00 53.62 70 ARG A O 1
ATOM 571 N N . TRP A 1 71 ? -1.068 -8.712 -3.780 1.00 61.69 71 TRP A N 1
ATOM 572 C CA . TRP A 1 71 ? -1.608 -7.540 -3.114 1.00 61.69 71 TRP A CA 1
ATOM 573 C C . TRP A 1 71 ? -0.453 -6.789 -2.441 1.00 61.69 71 TRP A C 1
ATOM 575 O O . TRP A 1 71 ? -0.182 -7.018 -1.272 1.00 61.69 71 TRP A O 1
ATOM 585 N N . ARG A 1 72 ? 0.293 -5.963 -3.176 1.00 73.69 72 ARG A N 1
ATOM 586 C CA . ARG A 1 72 ? 1.340 -5.094 -2.639 1.00 73.69 72 ARG A CA 1
ATOM 587 C C . ARG A 1 72 ? 1.086 -3.682 -3.125 1.00 73.69 72 ARG A C 1
ATOM 589 O O . ARG A 1 72 ? 0.746 -3.467 -4.290 1.00 73.69 72 ARG A O 1
ATOM 596 N N . CYS A 1 73 ? 1.223 -2.740 -2.209 1.00 79.31 73 CYS A N 1
ATOM 597 C CA . CYS A 1 73 ? 1.036 -1.332 -2.485 1.00 79.31 73 CYS A CA 1
ATOM 598 C C . CYS A 1 73 ? 2.140 -0.513 -1.835 1.00 79.31 73 CYS A C 1
ATOM 600 O O . CYS A 1 73 ? 2.612 -0.831 -0.742 1.00 79.31 73 CYS A O 1
ATOM 602 N N . GLN A 1 74 ? 2.553 0.534 -2.536 1.00 82.12 74 GLN A N 1
ATOM 603 C CA . GLN A 1 74 ? 3.434 1.544 -1.977 1.00 82.12 74 GLN A CA 1
ATOM 604 C C . GLN A 1 74 ? 2.559 2.618 -1.336 1.00 82.12 74 GLN A C 1
ATOM 606 O O . GLN A 1 74 ? 1.761 3.240 -2.042 1.00 82.12 74 GLN A O 1
ATOM 611 N N . VAL A 1 75 ? 2.696 2.811 -0.024 1.00 82.75 75 VAL A N 1
ATOM 612 C CA . VAL A 1 75 ? 1.865 3.737 0.758 1.00 82.75 75 VAL A CA 1
ATOM 613 C C . VAL A 1 75 ? 2.736 4.843 1.351 1.00 82.75 75 VAL A C 1
ATOM 615 O O . VAL A 1 75 ? 3.790 4.556 1.918 1.00 82.75 75 VAL A O 1
ATOM 618 N N . GLU A 1 76 ? 2.293 6.093 1.218 1.00 85.38 76 GLU A N 1
ATOM 619 C CA . GLU A 1 76 ? 2.833 7.256 1.930 1.00 85.38 76 GLU A CA 1
ATOM 620 C C . GLU A 1 76 ? 1.998 7.530 3.190 1.00 85.38 76 GLU A C 1
ATOM 622 O O . GLU A 1 76 ? 0.793 7.763 3.092 1.00 85.38 76 GLU A O 1
ATOM 627 N N . LEU A 1 77 ? 2.649 7.495 4.355 1.00 81.44 77 LEU A N 1
ATOM 628 C CA . LEU A 1 77 ? 2.069 7.675 5.690 1.00 81.44 77 LEU A CA 1
ATOM 629 C C . LEU A 1 77 ? 2.894 8.712 6.447 1.00 81.44 77 LEU A C 1
ATOM 631 O O . LEU A 1 77 ? 4.097 8.523 6.599 1.00 81.44 77 LEU A O 1
ATOM 635 N N . GLY A 1 78 ? 2.290 9.818 6.891 1.00 76.75 78 GLY A N 1
ATOM 636 C CA . GLY A 1 78 ? 2.999 10.842 7.679 1.00 76.75 78 GLY A CA 1
ATOM 637 C C . GLY A 1 78 ? 4.296 11.371 7.036 1.00 76.75 78 GLY A C 1
ATOM 638 O O . GLY A 1 78 ? 5.216 11.766 7.746 1.00 76.75 78 GLY A O 1
ATOM 639 N N . GLY A 1 79 ? 4.408 11.325 5.701 1.00 76.12 79 GLY A N 1
ATOM 640 C CA . GLY A 1 79 ? 5.613 11.706 4.952 1.00 76.12 79 GLY A CA 1
ATOM 641 C C . GLY A 1 79 ? 6.695 10.621 4.804 1.00 76.12 79 GLY A C 1
ATOM 642 O O . GLY A 1 79 ? 7.767 10.923 4.279 1.00 76.12 79 GLY A O 1
ATOM 643 N N . HIS A 1 80 ? 6.445 9.377 5.228 1.00 80.00 80 HIS A N 1
ATOM 644 C CA . HIS A 1 80 ? 7.313 8.217 4.980 1.00 80.00 80 HIS A CA 1
ATOM 645 C C . HIS A 1 80 ? 6.665 7.261 3.976 1.00 80.00 80 HIS A C 1
ATOM 647 O O . HIS A 1 80 ? 5.445 7.111 3.959 1.00 80.00 80 HIS A O 1
ATOM 653 N N . ILE A 1 81 ? 7.476 6.599 3.148 1.00 80.19 81 ILE A N 1
ATOM 654 C CA . ILE A 1 81 ? 6.994 5.735 2.063 1.00 80.19 81 ILE A CA 1
ATOM 655 C C . ILE A 1 81 ? 7.552 4.320 2.232 1.00 80.19 81 ILE A C 1
ATOM 657 O O . ILE A 1 81 ? 8.765 4.132 2.319 1.00 80.19 81 ILE A O 1
ATOM 661 N N . SER A 1 82 ? 6.678 3.310 2.226 1.00 82.81 82 SER A N 1
ATOM 662 C CA . SER A 1 82 ? 7.086 1.899 2.266 1.00 82.81 82 SER A CA 1
ATOM 663 C C . SER A 1 82 ? 6.151 0.988 1.467 1.00 82.81 82 SER A C 1
ATOM 665 O O . SER A 1 82 ? 5.073 1.399 1.034 1.00 82.81 82 SER A O 1
ATOM 667 N N . TRP A 1 83 ? 6.588 -0.255 1.258 1.00 82.50 83 TRP A N 1
ATOM 668 C CA . TRP A 1 83 ? 5.799 -1.304 0.615 1.00 82.50 83 TRP A CA 1
ATOM 669 C C . TRP A 1 83 ? 5.065 -2.141 1.661 1.00 82.50 83 TRP A C 1
ATOM 671 O O . TRP A 1 83 ? 5.650 -2.605 2.642 1.00 82.50 83 TRP A O 1
ATOM 681 N N . TYR A 1 84 ? 3.776 -2.361 1.417 1.00 83.88 84 TYR A N 1
ATOM 682 C CA . TYR A 1 84 ? 2.892 -3.121 2.292 1.00 83.88 84 TYR A CA 1
ATOM 683 C C . TYR A 1 84 ? 2.117 -4.167 1.515 1.00 83.88 84 TYR A C 1
ATOM 685 O O . TYR A 1 84 ? 1.759 -3.952 0.353 1.00 83.88 84 TYR A O 1
ATOM 693 N N . ALA A 1 85 ? 1.800 -5.275 2.179 1.00 82.81 85 ALA A N 1
ATOM 694 C CA . ALA A 1 85 ? 0.778 -6.182 1.701 1.00 82.81 85 ALA A CA 1
ATOM 695 C C . ALA A 1 85 ? -0.575 -5.460 1.760 1.00 82.81 85 ALA A C 1
ATOM 697 O O . ALA A 1 85 ? -0.975 -4.943 2.804 1.00 82.81 85 ALA A O 1
ATOM 698 N N . HIS A 1 86 ? -1.284 -5.399 0.639 1.00 79.56 86 HIS A N 1
ATOM 699 C CA . HIS A 1 86 ? -2.645 -4.900 0.635 1.00 79.56 86 HIS A CA 1
ATOM 700 C C . HIS A 1 86 ? -3.530 -5.877 1.414 1.00 79.56 86 HIS A C 1
ATOM 702 O O . HIS A 1 86 ? -3.540 -7.081 1.165 1.00 79.56 86 HIS A O 1
ATOM 708 N N . ASP A 1 87 ? -4.311 -5.319 2.335 1.00 83.06 87 ASP A N 1
ATOM 709 C CA . ASP A 1 87 ? -5.458 -5.970 2.957 1.00 83.06 87 ASP A CA 1
ATOM 710 C C . ASP A 1 87 ? -6.664 -5.028 2.852 1.00 83.06 87 ASP A C 1
ATOM 712 O O . ASP A 1 87 ? -6.630 -3.908 3.355 1.00 83.06 87 ASP A O 1
ATOM 716 N N . SER A 1 88 ? -7.729 -5.462 2.173 1.00 80.25 88 SER A N 1
ATOM 717 C CA . SER A 1 88 ? -8.974 -4.681 2.014 1.00 80.25 88 SER A CA 1
ATOM 718 C C . SER A 1 88 ? -9.692 -4.371 3.331 1.00 80.25 88 SER A C 1
ATOM 720 O O . SER A 1 88 ? -10.536 -3.479 3.388 1.00 80.25 88 SER A O 1
ATOM 722 N N . ARG A 1 89 ? -9.361 -5.088 4.410 1.00 85.50 89 ARG A N 1
ATOM 723 C CA . ARG A 1 89 ? -9.873 -4.815 5.756 1.00 85.50 89 ARG A CA 1
ATOM 724 C C . ARG A 1 89 ? -9.152 -3.648 6.416 1.00 85.50 89 ARG A C 1
ATOM 726 O O . ARG A 1 89 ? -9.753 -3.019 7.281 1.00 85.50 89 ARG A O 1
ATOM 733 N N . LEU A 1 90 ? -7.909 -3.379 6.007 1.00 87.81 90 LEU A N 1
ATOM 734 C CA . LEU A 1 90 ? -7.001 -2.406 6.621 1.00 87.81 90 LEU A CA 1
ATOM 735 C C . LEU A 1 90 ? -6.712 -1.195 5.729 1.00 87.81 90 LEU A C 1
ATOM 737 O O . LEU A 1 90 ? -6.249 -0.184 6.240 1.00 87.81 90 LEU A O 1
ATOM 741 N N . ILE A 1 91 ? -6.968 -1.291 4.423 1.00 86.94 91 ILE A N 1
ATOM 742 C CA . ILE A 1 91 ? -6.807 -0.210 3.446 1.00 86.94 91 ILE A CA 1
ATOM 743 C C . ILE A 1 91 ? -8.127 -0.039 2.711 1.00 86.94 91 ILE A C 1
ATOM 745 O O . ILE A 1 91 ? -8.632 -0.990 2.106 1.00 86.94 91 ILE A O 1
ATOM 749 N N . ARG A 1 92 ? -8.669 1.178 2.727 1.00 87.75 92 ARG A N 1
ATOM 750 C CA . ARG A 1 92 ? -9.914 1.511 2.030 1.00 87.75 92 ARG A CA 1
ATOM 751 C C . ARG A 1 92 ? -9.710 2.749 1.172 1.00 87.75 92 ARG A C 1
ATOM 753 O O . ARG A 1 92 ? -9.028 3.664 1.624 1.00 87.75 92 ARG A O 1
ATOM 760 N N . PRO A 1 93 ? -10.288 2.815 -0.038 1.00 84.44 93 PRO A N 1
ATOM 761 C CA . PRO A 1 93 ? -10.382 4.081 -0.750 1.00 84.44 93 PRO A CA 1
ATOM 762 C C . PRO A 1 93 ? -11.006 5.129 0.170 1.00 84.44 93 PRO A C 1
ATOM 764 O O . PRO A 1 93 ? -11.993 4.831 0.845 1.00 84.44 93 PRO A O 1
ATOM 767 N N . GLN A 1 94 ? -10.433 6.328 0.211 1.00 83.75 94 GLN A N 1
ATOM 768 C CA . GLN A 1 94 ? -11.157 7.456 0.772 1.00 83.75 94 GLN A CA 1
ATOM 769 C C . GLN A 1 94 ? -12.322 7.699 -0.189 1.00 83.75 94 GLN A C 1
ATOM 771 O O . GLN A 1 94 ? -12.091 7.875 -1.389 1.00 83.75 94 GLN A O 1
ATOM 776 N N . ASP A 1 95 ? -13.565 7.588 0.291 1.00 72.25 95 ASP A N 1
ATOM 777 C CA . ASP A 1 95 ? -14.722 7.882 -0.549 1.00 72.25 95 ASP A CA 1
ATOM 778 C C . ASP A 1 95 ? -14.520 9.289 -1.112 1.00 72.25 95 ASP A C 1
ATOM 780 O O . ASP A 1 95 ? -14.424 10.265 -0.364 1.00 72.25 95 ASP A O 1
ATOM 784 N N . ALA A 1 96 ? -14.401 9.389 -2.438 1.00 52.69 96 ALA A N 1
ATOM 785 C CA . ALA A 1 96 ? -14.450 10.668 -3.115 1.00 52.69 96 ALA A CA 1
ATOM 786 C C . ALA A 1 96 ? -15.872 11.176 -2.894 1.00 52.69 96 ALA A C 1
ATOM 788 O O . ALA A 1 96 ? -16.788 10.748 -3.597 1.00 52.69 96 ALA A O 1
ATOM 789 N N . GLY A 1 97 ? -16.054 11.982 -1.844 1.00 46.16 97 GLY A N 1
ATOM 790 C CA . GLY A 1 97 ? -17.322 12.609 -1.509 1.00 46.16 97 GLY A CA 1
ATOM 791 C C . GLY A 1 97 ? -17.958 13.127 -2.791 1.00 46.16 97 GLY A C 1
ATOM 792 O O . GLY A 1 97 ? -17.361 13.927 -3.513 1.00 46.16 97 GLY A O 1
ATOM 793 N N . ARG A 1 98 ? -19.110 12.552 -3.111 1.00 38.81 98 ARG A N 1
ATOM 794 C CA .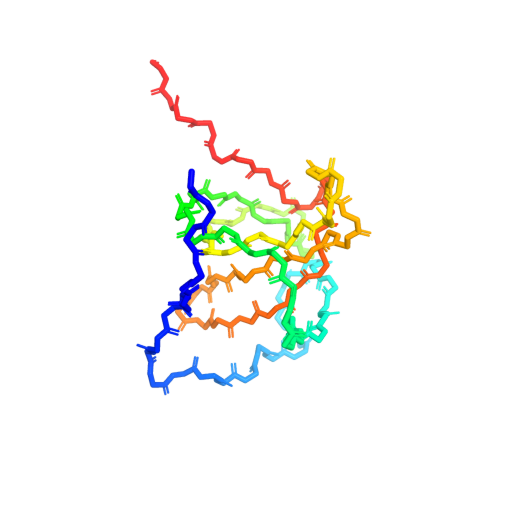 ARG A 1 98 ? -19.922 12.917 -4.260 1.00 38.81 98 ARG A CA 1
ATOM 795 C C . ARG A 1 98 ? -20.820 14.083 -3.892 1.00 38.81 98 ARG A C 1
ATOM 797 O O . ARG A 1 98 ? -21.296 14.089 -2.735 1.00 38.81 98 ARG A O 1
#

pLDDT: mean 72.28, std 14.6, range [38.81, 91.75]

Radius of gyration: 13.38 Å; chains: 1; bounding box: 35×25×40 Å

Foldseek 3Di:
DQDPDDPDDDPAPDDDPPPFFFPWAADDDDDPPWRKHQDKFWKWFAGNVGDIDIKIWRMATDDPVRHRPFQWTWIQDPNHTGITGDDCVGIGGPPPPD